Protein AF-A0AAE3LN05-F1 (afdb_monomer)

pLDDT: mean 76.87, std 15.17, range [41.66, 93.94]

Secondary structure (DSSP, 8-state):
-HHHHHHHHHHHHHHHHHHHHHHH---------TTHHHHHHHHHHHTTS-HHHHHHHHHHHHHHHH----------

Organism: NCBI:txid2981726

Foldseek 3Di:
DVVVVVVVVVVVVVVVVVVCCVPPHDDDDDDDPPPVVVVLQVVCVVVVHGSVVVVVVVVVVVCVVPPDPPPPPPDD

Structure (mmCIF, N/CA/C/O backbone):
data_AF-A0AAE3LN05-F1
#
_entry.id   AF-A0AAE3LN05-F1
#
loop_
_atom_site.group_PDB
_atom_site.id
_atom_site.type_symbol
_atom_site.label_atom_id
_atom_site.label_alt_id
_atom_site.label_comp_id
_atom_site.label_asym_id
_atom_site.label_entity_id
_atom_site.label_seq_id
_atom_site.pdbx_PDB_ins_code
_atom_site.Cartn_x
_atom_site.Cartn_y
_atom_site.Cartn_z
_atom_site.occupancy
_atom_site.B_iso_or_equiv
_atom_site.auth_seq_id
_atom_site.auth_comp_id
_atom_site.auth_asym_id
_atom_site.auth_atom_id
_atom_site.pdbx_PDB_model_num
ATOM 1 N N . MET A 1 1 ? 18.265 -8.221 -38.399 1.00 53.25 1 MET A N 1
ATOM 2 C CA . MET A 1 1 ? 18.506 -6.958 -37.653 1.00 53.25 1 MET A CA 1
ATOM 3 C C . MET A 1 1 ? 17.317 -6.433 -36.830 1.00 53.25 1 MET A C 1
ATOM 5 O O . MET A 1 1 ? 17.566 -5.733 -35.860 1.00 53.25 1 MET A O 1
ATOM 9 N N . LYS A 1 2 ? 16.045 -6.761 -37.134 1.00 52.97 2 LYS A N 1
ATOM 10 C CA . LYS A 1 2 ? 14.871 -6.226 -36.396 1.00 52.97 2 LYS A CA 1
ATOM 11 C C . LYS A 1 2 ? 14.708 -6.716 -34.937 1.00 52.97 2 LYS A C 1
ATOM 13 O O . LYS A 1 2 ? 14.076 -6.024 -34.149 1.00 52.97 2 LYS A O 1
ATOM 18 N N . GLY A 1 3 ? 15.300 -7.853 -34.554 1.00 52.16 3 GLY A N 1
ATOM 19 C CA . GLY A 1 3 ? 15.185 -8.408 -33.191 1.00 52.16 3 GLY A CA 1
ATOM 20 C C . GLY A 1 3 ? 16.008 -7.679 -32.117 1.00 52.16 3 GLY A C 1
ATOM 21 O O . GLY A 1 3 ? 15.528 -7.497 -31.002 1.00 52.16 3 GLY A O 1
ATOM 22 N N . LEU A 1 4 ? 17.208 -7.187 -32.456 1.00 56.25 4 LEU A N 1
ATOM 23 C CA . LEU A 1 4 ? 18.085 -6.511 -31.485 1.00 56.25 4 LEU A CA 1
ATOM 24 C C . LEU A 1 4 ? 17.551 -5.141 -31.046 1.00 56.25 4 LEU A C 1
ATOM 26 O O . LEU A 1 4 ? 17.683 -4.777 -29.882 1.00 56.25 4 LEU A O 1
ATOM 30 N N . ILE A 1 5 ? 16.918 -4.390 -31.953 1.00 58.00 5 ILE A N 1
ATOM 31 C CA . ILE A 1 5 ? 16.383 -3.052 -31.650 1.00 58.00 5 ILE A CA 1
ATOM 32 C C . ILE A 1 5 ? 15.207 -3.154 -30.664 1.00 58.00 5 ILE A C 1
ATOM 34 O O . ILE A 1 5 ? 15.111 -2.354 -29.737 1.00 58.00 5 ILE A O 1
ATOM 38 N N . SER A 1 6 ? 14.350 -4.171 -30.817 1.00 57.28 6 SER A N 1
ATOM 39 C CA . SER A 1 6 ? 13.227 -4.433 -29.905 1.00 57.28 6 SER A CA 1
ATOM 40 C C . SER A 1 6 ? 13.700 -4.844 -28.505 1.00 57.28 6 SER A C 1
ATOM 42 O O . SER A 1 6 ? 13.207 -4.314 -27.508 1.00 57.28 6 SER A O 1
ATOM 44 N N . MET A 1 7 ? 14.704 -5.724 -28.423 1.00 58.03 7 MET A N 1
ATOM 45 C CA . MET A 1 7 ? 15.289 -6.168 -27.154 1.00 58.03 7 MET A CA 1
ATOM 46 C C . MET A 1 7 ? 15.988 -5.019 -26.410 1.00 58.03 7 MET A C 1
ATOM 48 O O . MET A 1 7 ? 15.709 -4.786 -25.236 1.00 58.03 7 MET A O 1
ATOM 52 N N . TYR A 1 8 ? 16.806 -4.229 -27.108 1.00 56.81 8 TYR A N 1
ATOM 53 C CA . TYR A 1 8 ? 17.510 -3.077 -26.535 1.00 56.81 8 TYR A CA 1
ATOM 54 C C . TYR A 1 8 ? 16.558 -1.972 -26.048 1.00 56.81 8 TYR A C 1
ATOM 56 O O . TYR A 1 8 ? 16.776 -1.350 -25.007 1.00 56.81 8 TYR A O 1
ATOM 64 N N . TYR A 1 9 ? 15.461 -1.740 -26.775 1.00 57.47 9 TYR A N 1
ATOM 65 C CA . TYR A 1 9 ? 14.426 -0.792 -26.365 1.00 57.47 9 TYR A CA 1
ATOM 66 C C . TYR A 1 9 ? 13.691 -1.257 -25.097 1.00 57.47 9 TYR A C 1
ATOM 68 O O . TYR A 1 9 ? 13.378 -0.447 -24.223 1.00 57.47 9 TYR A O 1
ATOM 76 N N . ASN A 1 10 ? 13.467 -2.566 -24.961 1.00 63.03 10 ASN A N 1
ATOM 77 C CA . ASN A 1 10 ? 12.864 -3.172 -23.778 1.00 63.03 10 ASN A CA 1
ATOM 78 C C . ASN A 1 10 ? 13.795 -3.070 -22.554 1.00 63.03 10 ASN A C 1
ATOM 80 O O . ASN A 1 10 ? 13.366 -2.634 -21.487 1.00 63.03 10 ASN A O 1
ATOM 84 N N . GLU A 1 11 ? 15.088 -3.366 -22.715 1.00 64.94 11 GLU A N 1
ATOM 85 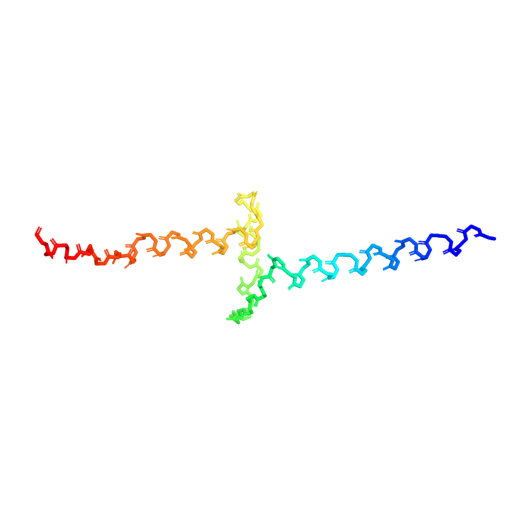C CA . GLU A 1 11 ? 16.083 -3.245 -21.638 1.00 64.94 11 GLU A CA 1
ATOM 86 C C . GLU A 1 11 ? 16.264 -1.802 -21.151 1.00 64.94 11 GLU A C 1
ATOM 88 O O . GLU A 1 11 ? 16.259 -1.554 -19.942 1.00 64.94 11 GLU A O 1
ATOM 93 N N . LYS A 1 12 ? 16.325 -0.822 -22.064 1.00 64.69 12 LY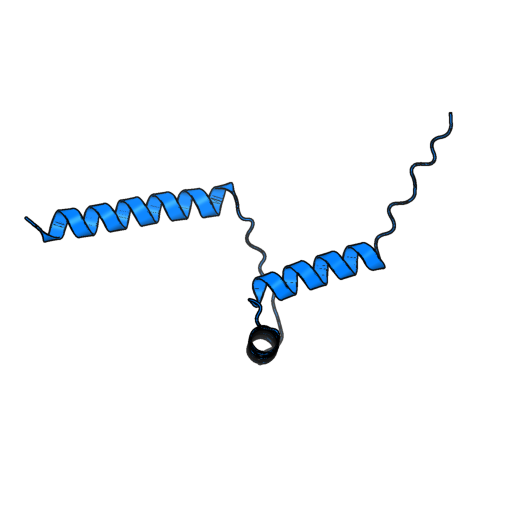S A N 1
ATOM 94 C CA . LYS A 1 12 ? 16.375 0.599 -21.685 1.00 64.69 12 LYS A CA 1
ATOM 95 C C . LYS A 1 12 ? 15.125 1.053 -20.940 1.00 64.69 12 LYS A C 1
ATOM 97 O O . LYS A 1 12 ? 15.242 1.773 -19.950 1.00 64.69 12 LYS A O 1
ATOM 102 N N . ARG A 1 13 ? 13.933 0.623 -21.369 1.00 61.12 13 ARG A N 1
ATOM 103 C CA . ARG A 1 13 ? 12.690 0.935 -20.648 1.00 61.12 13 ARG A CA 1
ATOM 104 C C . ARG A 1 13 ? 12.673 0.314 -19.254 1.00 61.12 13 ARG A C 1
ATOM 106 O O . ARG A 1 13 ? 12.344 1.018 -18.308 1.00 61.12 13 ARG A O 1
ATOM 113 N N . LYS A 1 14 ? 13.117 -0.939 -19.102 1.00 66.00 14 LYS A N 1
ATOM 114 C CA . LYS A 1 14 ? 13.261 -1.587 -17.787 1.00 66.00 14 LYS A CA 1
ATOM 115 C C . LYS A 1 14 ? 14.186 -0.800 -16.857 1.00 66.00 14 LYS A C 1
ATOM 117 O O . LYS A 1 14 ? 13.824 -0.572 -15.707 1.00 66.00 14 LYS A O 1
ATOM 122 N N . ALA A 1 15 ? 15.339 -0.346 -17.350 1.00 65.19 15 ALA A N 1
ATOM 123 C CA . ALA A 1 15 ? 16.294 0.428 -16.556 1.00 65.19 15 ALA A CA 1
ATOM 124 C C . ALA A 1 15 ? 15.735 1.796 -16.120 1.00 65.19 15 ALA A C 1
ATOM 126 O O . ALA A 1 15 ? 15.929 2.208 -14.977 1.00 65.19 15 ALA A O 1
ATOM 127 N N . ILE A 1 16 ? 15.004 2.485 -17.002 1.00 65.31 16 ILE A N 1
ATOM 128 C CA . ILE A 1 16 ? 14.355 3.767 -16.685 1.00 65.31 16 ILE A CA 1
ATOM 129 C C . ILE A 1 16 ? 13.237 3.569 -15.655 1.00 65.31 16 ILE A C 1
ATOM 131 O O . ILE A 1 16 ? 13.191 4.299 -14.666 1.00 65.31 16 ILE A O 1
ATOM 135 N N . THR A 1 17 ? 12.378 2.562 -15.836 1.00 61.50 17 THR A N 1
ATOM 136 C CA . THR A 1 17 ? 11.321 2.227 -14.870 1.00 61.50 17 THR A CA 1
ATOM 137 C C . THR A 1 17 ? 11.911 1.861 -13.510 1.00 61.50 17 THR A C 1
ATOM 139 O O . THR A 1 17 ? 11.442 2.361 -12.495 1.00 61.50 17 THR A O 1
ATOM 142 N N . ALA A 1 18 ? 12.985 1.066 -13.478 1.00 65.75 18 ALA A N 1
ATOM 143 C CA . ALA A 1 18 ? 13.672 0.712 -12.238 1.00 65.75 18 ALA A CA 1
ATOM 144 C C . ALA A 1 18 ? 14.263 1.940 -11.526 1.00 65.75 18 ALA A C 1
ATOM 146 O O . ALA A 1 18 ? 14.156 2.054 -10.306 1.00 65.75 18 ALA A O 1
ATOM 147 N N . LYS A 1 19 ? 14.847 2.883 -12.280 1.00 65.94 19 LYS A N 1
ATOM 148 C CA . LYS A 1 19 ? 15.365 4.136 -11.717 1.00 65.94 19 LYS A CA 1
ATOM 149 C C . LYS A 1 19 ? 14.238 4.996 -11.140 1.00 65.94 19 LYS A C 1
ATOM 151 O O . LYS A 1 19 ? 14.394 5.497 -10.036 1.00 65.94 19 LYS A O 1
ATOM 156 N N . TYR A 1 20 ? 13.113 5.120 -11.848 1.00 67.00 20 TYR A N 1
ATOM 157 C CA . TYR A 1 20 ? 11.959 5.900 -11.393 1.00 67.00 20 TYR A CA 1
ATOM 158 C C . TYR A 1 20 ? 11.341 5.340 -10.110 1.00 67.00 20 TYR A C 1
ATOM 160 O O . TYR A 1 20 ? 11.129 6.104 -9.173 1.00 67.00 20 TYR A O 1
ATOM 168 N N . VAL A 1 21 ? 11.119 4.020 -10.056 1.00 69.19 21 VAL A 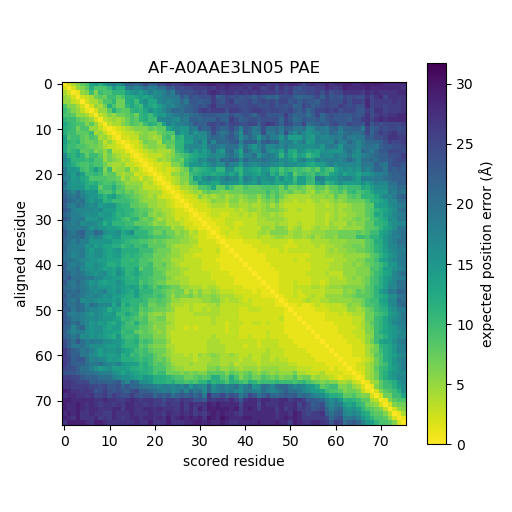N 1
ATOM 169 C CA . VAL A 1 21 ? 10.610 3.334 -8.859 1.00 69.19 21 VAL A CA 1
ATOM 170 C C . VAL A 1 21 ? 11.541 3.587 -7.675 1.00 69.19 21 VAL A C 1
ATOM 172 O O . VAL A 1 21 ? 11.085 4.028 -6.632 1.00 69.19 21 VAL A O 1
ATOM 175 N N . LYS A 1 22 ? 12.855 3.415 -7.859 1.00 70.19 22 LYS A N 1
ATOM 176 C CA . LYS A 1 22 ? 13.839 3.576 -6.781 1.00 70.19 22 LYS A CA 1
ATOM 177 C C . LYS A 1 22 ? 13.943 5.002 -6.223 1.00 70.19 22 LYS A C 1
ATOM 179 O O . LYS A 1 22 ? 14.309 5.155 -5.066 1.00 70.19 22 LYS A O 1
ATOM 184 N N . THR A 1 23 ? 13.728 6.037 -7.038 1.00 72.94 23 THR A N 1
ATOM 185 C CA . THR A 1 23 ? 13.944 7.431 -6.604 1.00 72.94 23 THR A CA 1
ATOM 186 C C . THR A 1 23 ? 12.674 8.164 -6.184 1.00 72.94 23 THR A C 1
ATOM 188 O O . THR A 1 23 ? 12.796 9.232 -5.599 1.00 72.94 23 THR A O 1
ATOM 191 N N . HIS A 1 24 ? 11.483 7.649 -6.508 1.00 75.88 24 HIS A N 1
ATOM 192 C CA . HIS A 1 24 ? 10.216 8.353 -6.253 1.00 75.88 24 HIS A CA 1
ATOM 193 C C . HIS A 1 24 ? 9.186 7.536 -5.470 1.00 75.88 24 HIS A C 1
ATOM 195 O O . HIS A 1 24 ? 8.134 8.081 -5.151 1.00 75.88 24 HIS A O 1
ATOM 201 N N . LEU A 1 25 ? 9.435 6.249 -5.206 1.00 80.56 25 LEU A N 1
ATOM 202 C CA . LEU A 1 25 ? 8.495 5.377 -4.505 1.00 80.56 25 LEU A CA 1
ATOM 203 C C . LEU A 1 25 ? 9.189 4.684 -3.332 1.00 80.56 25 LEU A C 1
ATOM 205 O O . LEU A 1 25 ? 10.270 4.119 -3.496 1.00 80.56 25 LEU A O 1
ATOM 209 N N . ASP A 1 26 ? 8.522 4.678 -2.181 1.00 81.25 26 ASP A N 1
ATOM 210 C CA . ASP A 1 26 ? 8.903 3.868 -1.027 1.00 81.25 26 ASP A CA 1
ATOM 211 C C . ASP A 1 26 ? 8.098 2.562 -1.004 1.00 81.25 26 ASP A C 1
ATOM 213 O O . ASP A 1 26 ? 6.874 2.553 -1.165 1.00 81.25 26 ASP A O 1
ATOM 217 N N . ASP A 1 27 ? 8.784 1.439 -0.786 1.00 84.19 27 ASP A N 1
ATOM 218 C CA . ASP A 1 27 ? 8.154 0.122 -0.689 1.00 84.19 27 ASP A CA 1
ATOM 219 C C . ASP A 1 27 ? 7.690 -0.162 0.749 1.00 84.19 27 ASP A C 1
ATOM 221 O O . ASP A 1 27 ? 8.498 -0.393 1.652 1.00 84.19 27 ASP A O 1
ATOM 225 N N . ILE A 1 28 ? 6.373 -0.250 0.959 1.00 84.62 28 ILE A N 1
ATOM 226 C CA . ILE A 1 28 ? 5.782 -0.645 2.246 1.00 84.62 28 ILE A CA 1
ATOM 227 C C . ILE A 1 28 ? 5.364 -2.119 2.192 1.00 84.62 28 ILE A C 1
ATOM 229 O O . ILE A 1 28 ? 4.450 -2.511 1.462 1.00 84.62 28 ILE A O 1
ATOM 233 N N . LYS A 1 29 ? 6.010 -2.968 3.003 1.00 88.81 29 LYS A N 1
ATOM 234 C CA . LYS A 1 29 ? 5.660 -4.392 3.130 1.00 88.81 29 LYS A CA 1
ATOM 235 C C . LYS A 1 29 ? 4.811 -4.639 4.375 1.00 88.81 29 LYS A C 1
ATOM 237 O O . LYS A 1 29 ? 5.310 -4.582 5.494 1.00 88.81 29 LYS A O 1
ATOM 242 N N . ILE A 1 30 ? 3.561 -5.047 4.162 1.00 87.56 30 ILE A N 1
ATOM 243 C CA . ILE A 1 30 ? 2.637 -5.471 5.222 1.00 87.56 30 ILE A CA 1
ATOM 244 C C . ILE A 1 30 ? 2.428 -6.989 5.209 1.00 87.56 30 ILE A C 1
ATOM 246 O O . ILE A 1 30 ? 2.420 -7.629 4.153 1.00 87.56 30 ILE A O 1
ATOM 250 N N . ARG A 1 31 ? 2.244 -7.583 6.391 1.00 91.00 31 ARG A N 1
ATOM 251 C CA . ARG A 1 31 ? 1.822 -8.982 6.537 1.00 91.00 31 ARG A CA 1
ATOM 252 C C . ARG A 1 31 ? 0.368 -9.001 6.982 1.00 91.00 31 ARG A C 1
ATOM 254 O O . ARG A 1 31 ? 0.041 -8.430 8.013 1.00 91.00 31 ARG A O 1
ATOM 261 N N . VAL A 1 32 ? -0.476 -9.686 6.218 1.00 89.75 32 VAL A N 1
ATOM 262 C CA . VAL A 1 32 ? -1.889 -9.901 6.550 1.00 89.75 32 VAL A CA 1
ATOM 263 C C . VAL A 1 32 ? -2.158 -11.399 6.725 1.00 89.75 32 VAL A C 1
ATOM 265 O O . VAL A 1 32 ? -1.478 -12.214 6.088 1.00 89.75 32 VAL A O 1
ATOM 268 N N . PRO A 1 33 ? -3.131 -11.788 7.564 1.00 92.75 33 PRO A N 1
ATOM 269 C CA . PRO A 1 33 ? -3.603 -13.163 7.666 1.00 92.75 33 PRO A CA 1
ATOM 270 C C . PRO A 1 33 ? -3.930 -13.792 6.305 1.00 92.75 33 PRO A C 1
ATOM 272 O O . PRO A 1 33 ? -4.344 -13.117 5.355 1.00 92.75 33 PRO A O 1
ATOM 275 N N . LYS A 1 34 ? -3.772 -15.117 6.210 1.00 89.62 34 LYS A N 1
ATOM 276 C CA . LYS A 1 34 ? -4.096 -15.861 4.985 1.00 89.62 34 LYS A CA 1
ATOM 277 C C . LYS A 1 34 ? -5.563 -15.629 4.593 1.00 89.62 34 LYS A C 1
ATOM 279 O O . LYS A 1 34 ? -6.445 -15.622 5.445 1.00 89.62 34 LYS A O 1
ATOM 284 N N . GLY A 1 35 ? -5.808 -15.398 3.303 1.00 90.06 35 GLY A N 1
ATOM 285 C CA . GLY A 1 35 ? -7.140 -15.122 2.746 1.00 90.06 35 GLY A CA 1
ATOM 286 C C . GLY A 1 35 ? -7.631 -13.673 2.883 1.00 90.06 35 GLY A C 1
ATOM 287 O O . GLY A 1 35 ? -8.524 -13.270 2.143 1.00 90.06 35 GLY A O 1
ATOM 288 N N . GLN A 1 36 ? -7.041 -12.835 3.747 1.00 89.94 36 GLN A N 1
ATOM 289 C CA . GLN A 1 36 ? -7.463 -11.427 3.837 1.00 89.94 36 GLN A CA 1
ATOM 290 C C . GLN A 1 36 ? -7.063 -10.607 2.613 1.00 89.94 36 GLN A C 1
ATOM 292 O O . GLN A 1 36 ? -7.814 -9.734 2.193 1.00 89.94 36 GLN A O 1
ATOM 297 N N . ARG A 1 37 ? -5.910 -10.901 2.005 1.00 90.25 37 ARG A N 1
ATOM 298 C CA . ARG A 1 37 ? -5.453 -10.187 0.805 1.00 90.25 37 ARG A CA 1
ATOM 299 C C . ARG A 1 37 ? -6.474 -10.255 -0.334 1.00 90.25 37 ARG A C 1
ATOM 301 O O . ARG A 1 37 ? -6.680 -9.264 -1.023 1.00 90.25 37 ARG A O 1
ATOM 308 N N . GLU A 1 38 ? -7.089 -11.414 -0.545 1.00 91.44 38 GLU A N 1
ATOM 309 C CA . GLU A 1 38 ? -8.087 -11.601 -1.604 1.00 91.44 38 GLU A CA 1
ATOM 310 C C . GLU A 1 38 ? -9.366 -10.827 -1.303 1.00 91.44 38 GLU A C 1
ATOM 312 O O . GLU A 1 38 ? -9.865 -10.130 -2.182 1.00 91.44 38 GLU A O 1
ATOM 317 N N . LYS A 1 39 ? -9.826 -10.858 -0.046 1.00 92.19 39 LYS A N 1
ATOM 318 C CA . LYS A 1 39 ? -10.968 -10.055 0.412 1.00 92.19 39 LYS A CA 1
ATOM 319 C C . LYS A 1 39 ? -10.727 -8.560 0.193 1.00 92.19 39 LYS A C 1
ATOM 321 O O . LYS A 1 39 ? -11.556 -7.891 -0.406 1.00 92.19 39 LYS A O 1
ATOM 326 N N . LEU A 1 40 ? -9.565 -8.053 0.606 1.00 89.75 40 LEU A N 1
ATOM 327 C CA . LEU A 1 40 ? -9.186 -6.646 0.429 1.00 89.75 40 LEU A CA 1
ATOM 328 C C . LEU A 1 40 ? -9.107 -6.257 -1.049 1.00 89.75 40 LEU A C 1
ATOM 330 O O . LEU A 1 40 ? -9.546 -5.177 -1.432 1.00 89.75 40 LEU A O 1
ATOM 334 N N . LYS A 1 41 ? -8.592 -7.152 -1.898 1.00 91.62 41 LYS A N 1
ATOM 335 C CA . LYS A 1 41 ? -8.548 -6.935 -3.346 1.00 91.62 41 LYS A CA 1
ATOM 336 C C . LYS A 1 41 ? -9.951 -6.882 -3.963 1.00 91.62 41 LYS A C 1
ATOM 338 O O . LYS A 1 41 ? -10.171 -6.050 -4.837 1.00 91.62 41 LYS A O 1
ATOM 343 N N . ALA A 1 42 ? -10.868 -7.747 -3.529 1.00 93.94 42 ALA A N 1
ATOM 344 C CA . ALA A 1 42 ? -12.255 -7.748 -3.994 1.00 93.94 42 ALA A CA 1
ATOM 345 C C . ALA A 1 42 ? -12.972 -6.450 -3.601 1.00 93.94 42 ALA A C 1
ATOM 347 O O . ALA A 1 42 ? -13.507 -5.770 -4.468 1.00 93.94 42 ALA A O 1
ATOM 348 N N . ILE A 1 43 ? -12.853 -6.041 -2.334 1.00 92.56 43 ILE A N 1
ATOM 349 C CA . ILE A 1 43 ? -13.410 -4.777 -1.831 1.0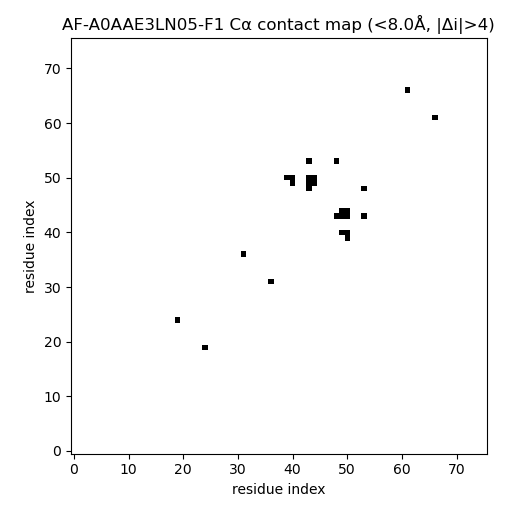0 92.56 43 ILE A CA 1
ATOM 350 C C . ILE A 1 43 ? -12.837 -3.578 -2.608 1.00 92.56 43 ILE A C 1
ATOM 352 O O . ILE A 1 43 ? -13.568 -2.662 -2.970 1.00 92.56 43 ILE A O 1
ATOM 356 N N . ALA A 1 44 ? -11.537 -3.591 -2.933 1.00 92.38 44 ALA A N 1
ATOM 357 C CA . ALA A 1 44 ? -10.918 -2.536 -3.744 1.00 92.38 44 ALA A CA 1
ATOM 358 C C . ALA A 1 44 ? -11.571 -2.427 -5.124 1.00 92.38 44 ALA A C 1
ATOM 360 O O . ALA A 1 44 ? -11.907 -1.331 -5.572 1.00 92.38 44 ALA A O 1
ATOM 361 N N . ALA A 1 45 ? -11.768 -3.579 -5.769 1.00 92.62 45 ALA A N 1
ATOM 362 C CA . ALA A 1 45 ? -12.373 -3.665 -7.087 1.00 92.62 45 ALA A CA 1
ATOM 363 C C . ALA A 1 45 ? -13.836 -3.203 -7.077 1.00 92.62 45 ALA A C 1
ATOM 365 O O . ALA A 1 45 ? -14.231 -2.458 -7.969 1.00 92.62 45 ALA A O 1
ATOM 366 N N . GLU A 1 46 ? -14.610 -3.583 -6.058 1.00 93.25 46 GLU A N 1
ATOM 367 C CA . GLU A 1 46 ? -15.991 -3.120 -5.867 1.00 93.25 46 GLU A CA 1
ATOM 368 C C .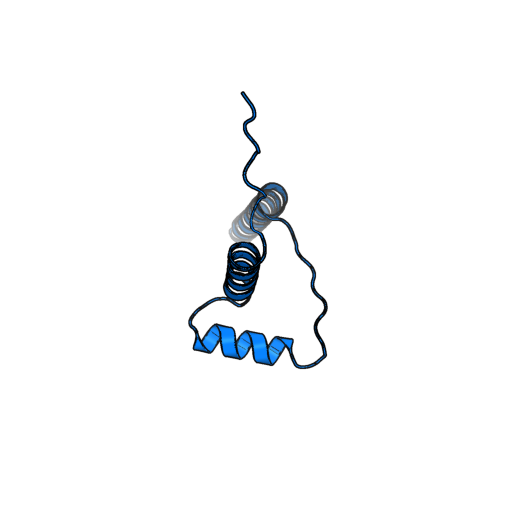 GLU A 1 46 ? -16.066 -1.600 -5.692 1.00 93.25 46 GLU A C 1
ATOM 370 O O . GLU A 1 46 ? -16.936 -0.951 -6.266 1.00 93.25 46 GLU A O 1
ATOM 375 N N . MET A 1 47 ? -15.112 -1.011 -4.970 1.00 88.75 47 MET A N 1
ATOM 376 C CA . MET A 1 47 ? -15.016 0.441 -4.804 1.00 88.75 47 MET A CA 1
ATOM 377 C C . MET A 1 47 ? -14.378 1.163 -6.004 1.00 88.75 47 MET A C 1
ATOM 379 O O . MET A 1 47 ? -14.156 2.373 -5.946 1.00 88.75 47 MET A O 1
ATOM 383 N N . GLY A 1 48 ? -14.047 0.445 -7.084 1.00 92.00 48 GLY A N 1
ATOM 384 C CA . GLY A 1 48 ? -13.463 1.022 -8.296 1.00 92.00 48 GLY A CA 1
ATOM 385 C C . GLY A 1 48 ? -12.067 1.623 -8.101 1.00 92.00 48 GLY A C 1
ATOM 386 O O . GLY A 1 48 ? -11.650 2.468 -8.891 1.00 92.00 48 GLY A O 1
ATOM 387 N N . MET A 1 49 ? -11.334 1.214 -7.060 1.00 90.69 49 MET A N 1
ATOM 388 C CA . MET A 1 49 ? -10.003 1.734 -6.739 1.00 90.69 49 MET A CA 1
ATOM 389 C C . MET A 1 49 ? -8.957 0.623 -6.632 1.00 90.69 49 MET A C 1
ATOM 391 O O . MET A 1 49 ? -9.260 -0.546 -6.397 1.00 90.69 49 MET A O 1
ATOM 395 N N . SER A 1 50 ? -7.680 0.972 -6.795 1.00 90.31 50 SER A N 1
ATOM 396 C CA . SER A 1 50 ? -6.613 -0.004 -6.568 1.00 90.31 50 SER A CA 1
ATOM 397 C C . SER A 1 50 ? -6.455 -0.311 -5.076 1.00 90.31 50 SER A C 1
ATOM 399 O O . SER A 1 50 ? -6.662 0.543 -4.216 1.00 90.31 50 SER A O 1
ATOM 401 N N . MET A 1 51 ? -6.009 -1.529 -4.761 1.00 89.94 51 MET A N 1
ATOM 402 C CA . MET A 1 51 ? -5.722 -1.934 -3.380 1.00 89.94 51 MET A CA 1
ATOM 403 C C . MET A 1 51 ? -4.700 -0.995 -2.711 1.00 89.94 51 MET A C 1
ATOM 405 O O . MET A 1 51 ? -4.839 -0.689 -1.535 1.00 89.94 51 MET A O 1
ATOM 409 N N . ASN A 1 52 ? -3.714 -0.492 -3.465 1.00 88.12 52 ASN A N 1
ATOM 410 C CA . ASN A 1 52 ? -2.739 0.477 -2.959 1.00 88.12 52 ASN A CA 1
ATOM 411 C C . ASN A 1 52 ? -3.395 1.813 -2.578 1.00 88.12 52 ASN A C 1
ATOM 413 O O . ASN A 1 52 ? -3.167 2.323 -1.489 1.00 88.12 52 ASN A O 1
ATOM 417 N N . GLN A 1 53 ? -4.253 2.351 -3.451 1.00 89.00 53 GLN A N 1
ATOM 418 C CA . GLN A 1 53 ? -4.988 3.589 -3.173 1.00 89.00 53 GLN A CA 1
ATOM 419 C C . GLN A 1 53 ? -5.916 3.448 -1.968 1.00 89.00 53 GLN A C 1
ATOM 421 O O . GLN A 1 53 ? -6.019 4.386 -1.184 1.00 89.00 53 GLN A O 1
ATOM 426 N N . MET A 1 54 ? -6.552 2.284 -1.796 1.00 92.00 54 MET A N 1
ATOM 427 C CA . MET A 1 54 ? -7.359 2.020 -0.606 1.00 92.00 54 MET A CA 1
ATOM 428 C C . MET A 1 54 ? -6.512 2.114 0.668 1.00 92.00 54 MET A C 1
ATOM 430 O O . MET A 1 54 ? -6.926 2.767 1.619 1.00 92.00 54 MET A O 1
ATOM 434 N N . PHE A 1 55 ? -5.330 1.489 0.688 1.00 90.81 55 PHE A N 1
ATOM 435 C CA . PHE A 1 55 ? -4.457 1.526 1.862 1.00 90.81 55 PHE A CA 1
ATOM 436 C C . PHE A 1 55 ? -3.960 2.935 2.178 1.00 90.81 55 PHE A C 1
ATOM 438 O O . PHE A 1 55 ? -3.995 3.323 3.340 1.00 90.81 55 PHE A O 1
ATOM 445 N N . ILE A 1 56 ? -3.542 3.697 1.165 1.00 90.12 56 ILE A N 1
ATOM 446 C CA . ILE A 1 56 ? -3.086 5.081 1.351 1.00 90.12 56 ILE A CA 1
ATOM 447 C C . ILE A 1 56 ? -4.210 5.926 1.957 1.00 90.12 56 ILE A C 1
ATOM 449 O O . ILE A 1 56 ? -4.017 6.504 3.021 1.00 90.12 56 ILE A O 1
ATOM 453 N N . LYS A 1 57 ? -5.409 5.893 1.362 1.00 90.19 57 LYS A N 1
ATOM 454 C CA . LYS A 1 57 ? -6.568 6.638 1.873 1.00 90.19 57 LYS A CA 1
ATOM 455 C C . LYS A 1 57 ? -6.950 6.245 3.294 1.00 90.19 57 L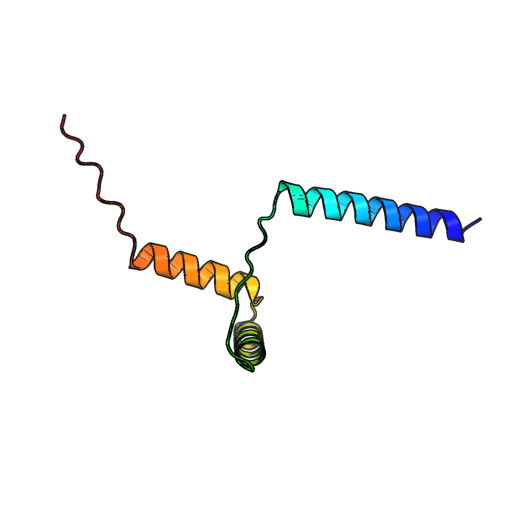YS A C 1
ATOM 457 O O . LYS A 1 57 ? -7.224 7.112 4.110 1.00 90.19 57 LYS A O 1
ATOM 462 N N . ALA A 1 58 ? -6.965 4.946 3.595 1.00 90.12 58 ALA A N 1
ATOM 463 C CA . ALA A 1 58 ? -7.300 4.472 4.933 1.00 90.12 58 ALA A CA 1
ATOM 464 C C . ALA A 1 58 ? -6.286 4.959 5.981 1.00 90.12 58 ALA A C 1
ATOM 466 O O . ALA A 1 58 ? -6.673 5.277 7.102 1.00 90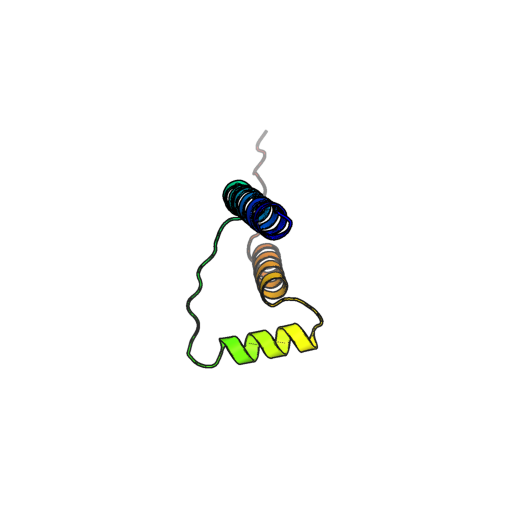.12 58 ALA A O 1
ATOM 467 N N . VAL A 1 59 ? -4.999 5.024 5.624 1.00 89.50 59 VAL A N 1
ATOM 468 C CA . VAL A 1 59 ? -3.949 5.553 6.504 1.00 89.50 59 VAL A CA 1
ATOM 469 C C . VAL A 1 59 ? -4.074 7.069 6.661 1.00 89.50 59 VAL A C 1
ATOM 471 O O . VAL A 1 59 ? -4.025 7.543 7.790 1.00 89.50 59 VAL A O 1
ATOM 474 N N . GLU A 1 60 ? -4.280 7.816 5.575 1.00 88.75 60 GLU A N 1
ATOM 475 C CA . GLU A 1 60 ? -4.499 9.272 5.606 1.00 88.75 60 GLU A CA 1
ATOM 476 C C . GLU A 1 60 ? -5.699 9.632 6.487 1.00 88.75 60 GLU A C 1
ATOM 478 O O . GLU A 1 60 ? -5.565 10.408 7.428 1.00 88.75 60 GLU A O 1
ATOM 483 N N . GLU A 1 61 ? -6.842 8.980 6.269 1.00 89.75 61 GLU A N 1
ATOM 484 C CA . GLU A 1 61 ? -8.055 9.189 7.058 1.00 89.75 61 GLU A CA 1
ATOM 485 C C . GLU A 1 61 ? -7.856 8.808 8.534 1.00 89.75 61 GLU A C 1
ATOM 487 O O . GLU A 1 61 ? -8.374 9.470 9.436 1.00 89.75 61 GLU A O 1
ATOM 492 N N . TYR A 1 62 ? -7.085 7.752 8.810 1.00 90.06 62 TYR A N 1
ATOM 493 C CA . TYR A 1 62 ? -6.745 7.376 10.179 1.00 90.06 62 TYR A CA 1
ATOM 494 C C . TYR A 1 62 ? -5.855 8.427 10.852 1.00 90.06 62 TYR A C 1
ATOM 496 O O . TYR A 1 62 ? -6.067 8.726 12.027 1.00 90.06 62 TYR A O 1
ATOM 504 N N . ILE A 1 63 ? -4.882 8.993 10.134 1.00 89.12 63 ILE A N 1
ATOM 505 C CA . ILE A 1 63 ? -4.035 10.077 10.638 1.00 89.12 63 ILE A CA 1
ATOM 506 C C . ILE A 1 63 ? -4.894 11.317 10.884 1.00 89.12 63 ILE A C 1
ATOM 508 O O . ILE A 1 63 ? -4.905 11.803 12.001 1.00 89.12 63 ILE A O 1
ATOM 512 N N . GLU A 1 64 ? -5.689 11.783 9.923 1.00 88.69 64 GLU A N 1
ATOM 513 C CA . GLU A 1 64 ? -6.536 12.974 10.098 1.00 88.69 64 GLU A CA 1
ATOM 514 C C . GLU A 1 64 ? -7.498 12.860 11.291 1.00 88.69 64 GLU A C 1
ATOM 516 O O . GLU A 1 64 ? -7.722 13.826 12.020 1.00 88.69 64 GLU A O 1
ATOM 521 N N . ARG A 1 65 ? -8.064 11.669 11.519 1.00 86.81 65 ARG A N 1
ATOM 522 C CA . ARG A 1 65 ? -9.015 11.439 12.616 1.00 86.81 65 ARG A CA 1
ATOM 523 C C . ARG A 1 65 ? -8.351 11.311 13.986 1.00 86.81 65 ARG A C 1
ATOM 525 O O . ARG A 1 65 ? -8.964 11.695 14.980 1.00 86.81 65 ARG A O 1
ATOM 532 N N . ASN A 1 66 ? -7.152 10.729 14.059 1.00 83.94 66 ASN A N 1
ATOM 533 C CA . ASN A 1 66 ? -6.523 10.348 15.333 1.00 83.94 66 ASN A CA 1
ATOM 534 C C . ASN A 1 66 ? -5.287 11.176 15.690 1.00 83.94 66 ASN A C 1
ATOM 536 O O . ASN A 1 66 ? -4.906 11.238 16.856 1.00 83.94 66 ASN A O 1
ATOM 540 N N . TYR A 1 67 ? -4.653 11.797 14.705 1.00 79.56 67 TYR A N 1
ATOM 541 C CA . TYR A 1 67 ? -3.503 12.664 14.875 1.00 79.56 67 TYR A CA 1
ATOM 542 C C . TYR A 1 67 ? -3.978 14.114 14.835 1.00 79.56 67 TYR A C 1
ATOM 544 O O . TYR A 1 67 ? -4.078 14.735 13.779 1.00 79.56 67 TYR A O 1
ATOM 552 N N . LYS A 1 68 ? -4.280 14.656 16.015 1.00 71.38 68 LYS A N 1
ATOM 553 C CA . LYS A 1 68 ? -4.311 16.104 16.204 1.00 71.38 68 LYS A CA 1
ATOM 554 C C . LYS A 1 68 ? -2.868 16.523 16.463 1.00 71.38 68 LYS A C 1
ATOM 556 O O . LYS A 1 68 ? -2.342 16.121 17.502 1.00 71.38 68 LYS A O 1
ATOM 561 N N . PRO A 1 69 ? -2.192 17.249 15.557 1.00 66.19 69 PRO A N 1
ATOM 562 C CA . PRO A 1 69 ? -0.973 17.917 15.96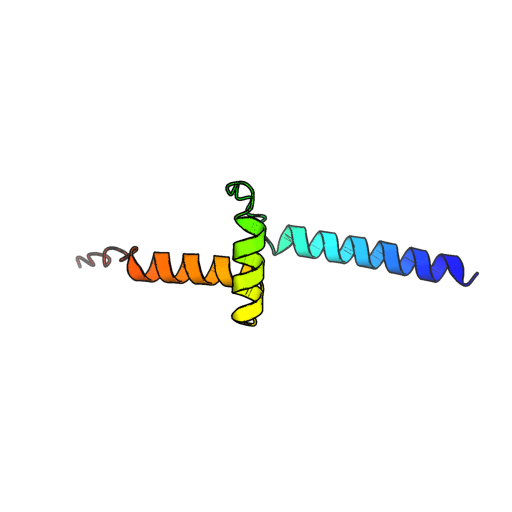4 1.00 66.19 69 PRO A CA 1
ATOM 563 C C . PRO A 1 69 ? -1.375 18.841 17.112 1.00 66.19 69 PRO A C 1
ATOM 565 O O . PRO A 1 69 ? -2.288 19.651 16.954 1.00 66.19 69 PRO A O 1
ATOM 568 N N . GLU A 1 70 ? -0.770 18.632 18.280 1.00 58.44 70 GLU A N 1
ATOM 569 C CA . GLU A 1 70 ? -0.817 19.586 19.381 1.00 58.44 70 GLU A CA 1
ATOM 570 C C . GLU A 1 70 ? -0.536 20.951 18.742 1.00 58.44 70 GLU A C 1
ATOM 572 O O . GLU A 1 70 ? 0.531 21.132 18.140 1.00 58.44 70 GLU A O 1
ATOM 577 N N . GLU A 1 71 ? -1.524 21.851 18.745 1.00 55.44 71 GLU A N 1
ATOM 578 C CA . GLU A 1 71 ? -1.326 23.215 18.272 1.00 55.44 71 GLU A CA 1
ATOM 579 C C . GLU A 1 71 ? -0.060 23.718 18.953 1.00 55.44 71 GLU A C 1
ATOM 581 O O . GLU A 1 71 ? 0.098 23.585 20.171 1.00 55.44 71 GLU A O 1
ATOM 586 N N . ALA A 1 72 ? 0.887 24.192 18.142 1.00 52.53 72 ALA A N 1
ATOM 587 C CA . ALA A 1 72 ? 2.047 24.883 18.650 1.00 52.53 72 ALA A CA 1
ATOM 588 C C . ALA A 1 72 ? 1.523 25.913 19.650 1.00 52.53 72 ALA A C 1
ATOM 590 O O . ALA A 1 72 ? 0.799 26.834 19.274 1.00 52.53 72 ALA A O 1
ATOM 591 N N . ASN A 1 73 ? 1.830 25.700 20.930 1.00 53.53 73 ASN A N 1
ATOM 592 C CA . ASN A 1 73 ? 1.696 26.723 21.944 1.00 53.53 73 ASN A CA 1
ATOM 593 C C . ASN A 1 73 ? 2.681 27.817 21.526 1.00 53.53 73 ASN A C 1
ATOM 595 O O . ASN A 1 73 ? 3.844 27.800 21.922 1.00 53.53 73 ASN A O 1
ATOM 599 N N . GLU A 1 74 ? 2.234 28.706 20.643 1.00 50.72 74 GLU A N 1
ATOM 600 C CA . GLU A 1 74 ? 2.871 29.981 20.369 1.00 50.72 74 GLU A CA 1
ATOM 601 C C . GLU A 1 74 ? 2.624 30.828 21.620 1.00 50.72 74 GLU A C 1
ATOM 603 O O . GLU A 1 74 ? 1.682 31.606 21.736 1.00 50.72 74 GLU A O 1
ATOM 608 N N . THR A 1 75 ? 3.432 30.562 22.643 1.00 52.75 75 THR A N 1
ATOM 609 C CA . THR A 1 75 ? 3.851 31.606 23.563 1.00 52.75 75 THR A CA 1
ATOM 610 C C . THR A 1 75 ? 4.791 32.518 22.790 1.00 52.75 75 THR A C 1
ATOM 612 O O . THR A 1 75 ? 5.956 32.161 22.614 1.00 52.75 75 THR A O 1
ATOM 615 N N . ASP A 1 76 ? 4.267 33.652 22.335 1.00 41.66 76 ASP A N 1
ATOM 616 C CA . ASP A 1 76 ? 4.924 34.955 22.495 1.00 41.66 76 ASP A CA 1
ATOM 617 C C . ASP A 1 76 ? 3.881 36.087 22.512 1.00 41.66 76 ASP A C 1
ATOM 619 O O . ASP A 1 76 ? 3.042 36.149 21.582 1.00 41.66 76 ASP A O 1
#

Mean predicted aligned error: 12.06 Å

Solvent-accessible surface area (backbone atoms only — not comparable to full-atom values): 4796 Å² total; per-residue (Å²): 122,75,66,59,58,57,52,53,54,50,53,52,50,52,54,52,52,52,51,50,46,70,74,74,52,85,89,84,89,82,88,73,63,90,71,47,64,59,53,50,45,51,54,18,56,75,70,74,43,53,53,66,57,51,52,52,50,53,50,52,54,50,40,68,74,70,52,72,77,77,73,79,81,77,84,125

Radius of gyration: 20.97 Å; Cα contacts (8 Å, |Δi|>4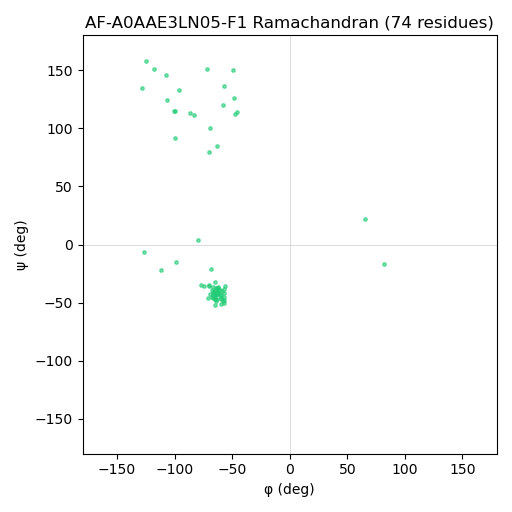): 13; chains: 1; bounding box: 34×51×61 Å

InterPro domains:
  IPR005569 Arc-like DNA binding domain [PF03869] (29-61)
  IPR010985 Ribbon-helix-helix [SSF47598] (24-66)
  IPR013321 Arc-type ribbon-helix-helix [G3DSA:1.10.1220.10] (8-72)

Sequence (76 aa):
MKGLISMYYNEKRKAITAKYVKTHLDDIKIRVPKGQREKLKAIAAEMGMSMNQMFIKAVEEYIERNYKPEEANETD

Nearest PDB structures (foldseek):
  5x3t-assembly1_G  TM=7.149E-01  e=1.264E+00  Mycobacterium tuberculosis H37Rv
  6gts-assembly1_C-2  TM=8.008E-01  e=2.094E+00  Escherichia coli
  5tzd-assembly4_A  TM=4.813E-01  e=4.970E+00  Streptomyces venezuelae ATCC 10712